Protein AF-A0A3D4H810-F1 (afdb_monomer_lite)

Sequence (130 aa):
MIRSAKPAFWLLLFAFVYAMGHMLWYWQTPLGQNPTLDGQESLILAYQIANGSLAKEPFYRAMLYPALLAILPIHWMLLGILCHLANTLLAMRLSSRVWKNARSALVTGALVGFNPSFSTLLSIPSMQPW

Structure (mmCIF, N/CA/C/O backbone):
data_AF-A0A3D4H810-F1
#
_entry.id   AF-A0A3D4H810-F1
#
loop_
_atom_site.group_PDB
_atom_site.id
_atom_site.type_symbol
_atom_site.label_atom_id
_atom_site.label_alt_id
_atom_site.label_comp_id
_atom_site.label_asym_id
_atom_site.label_entity_id
_atom_site.label_seq_id
_atom_site.pdbx_PDB_ins_code
_atom_site.Cartn_x
_atom_site.Cartn_y
_atom_site.Cartn_z
_atom_site.occupancy
_atom_site.B_iso_or_equiv
_atom_site.auth_seq_id
_atom_site.auth_comp_id
_atom_site.auth_asym_id
_atom_site.auth_atom_id
_atom_site.pdbx_PDB_model_num
ATOM 1 N N . MET A 1 1 ? -22.055 -2.125 12.161 1.00 47.03 1 MET A N 1
ATOM 2 C CA . MET A 1 1 ? -22.484 -0.947 11.372 1.00 47.03 1 MET A CA 1
ATOM 3 C C . MET A 1 1 ? -21.605 0.235 11.782 1.00 47.03 1 MET A C 1
ATOM 5 O O . MET A 1 1 ? -21.659 0.625 12.942 1.00 47.03 1 MET A O 1
ATOM 9 N N . ILE A 1 2 ? -20.726 0.737 10.907 1.00 51.00 2 ILE A N 1
ATOM 10 C CA . ILE A 1 2 ? -19.850 1.887 11.209 1.00 51.00 2 ILE A CA 1
ATOM 11 C C . ILE A 1 2 ? -20.744 3.134 11.261 1.00 51.00 2 ILE A C 1
ATOM 13 O O . ILE A 1 2 ? -21.164 3.630 10.224 1.00 51.00 2 ILE A O 1
ATOM 17 N N . ARG A 1 3 ? -21.101 3.604 12.461 1.00 52.94 3 ARG A N 1
ATOM 18 C CA . ARG A 1 3 ? -22.049 4.723 12.643 1.00 52.94 3 ARG A CA 1
ATOM 19 C C . ARG A 1 3 ? -21.445 6.118 12.406 1.00 52.94 3 ARG A C 1
ATOM 21 O O . ARG A 1 3 ? -22.148 7.107 12.542 1.00 52.94 3 ARG A O 1
ATOM 28 N N . SER A 1 4 ? -20.177 6.225 12.005 1.00 58.44 4 SER A N 1
ATOM 29 C CA . SER A 1 4 ? -19.578 7.493 11.571 1.00 58.44 4 SER A CA 1
ATOM 30 C C . SER A 1 4 ? -18.470 7.221 10.555 1.00 58.44 4 SER A C 1
ATOM 32 O O . SER A 1 4 ? -17.450 6.626 10.896 1.00 58.44 4 SER A O 1
ATOM 34 N N . ALA A 1 5 ? -18.673 7.628 9.298 1.00 66.94 5 ALA A N 1
ATOM 35 C CA . ALA A 1 5 ? -17.659 7.523 8.242 1.00 66.94 5 ALA A CA 1
ATOM 36 C C . ALA A 1 5 ? -16.510 8.533 8.429 1.00 66.94 5 ALA A C 1
ATOM 38 O O . ALA A 1 5 ? -15.408 8.320 7.931 1.00 66.94 5 ALA A O 1
ATOM 39 N N . LYS A 1 6 ? -16.752 9.606 9.192 1.00 82.69 6 LYS A N 1
ATOM 40 C CA . LYS A 1 6 ? -15.814 10.715 9.404 1.00 82.69 6 LYS A CA 1
ATOM 41 C C . LYS A 1 6 ? -14.454 10.274 9.977 1.00 82.69 6 LYS A C 1
ATOM 43 O O . LYS A 1 6 ? -13.449 10.607 9.361 1.00 82.69 6 LYS A O 1
ATOM 48 N N . PRO A 1 7 ? -14.362 9.510 11.086 1.00 87.88 7 PRO A N 1
ATOM 49 C CA . PRO A 1 7 ? -13.064 9.108 11.631 1.00 87.88 7 PRO A CA 1
ATOM 50 C C . PRO A 1 7 ? -12.303 8.149 10.709 1.00 87.88 7 PRO A C 1
ATOM 52 O O . PRO A 1 7 ? -11.085 8.234 10.624 1.00 87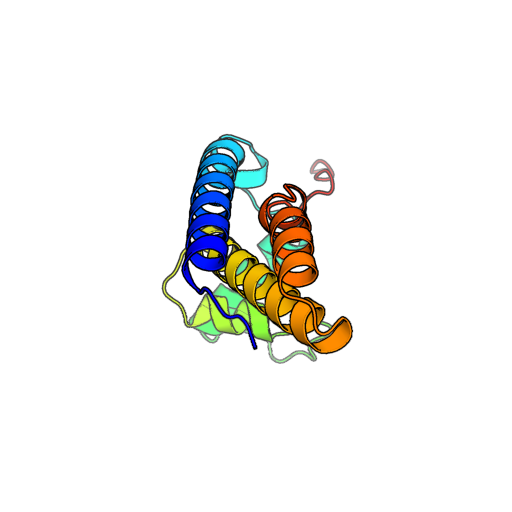.88 7 PRO A O 1
ATOM 55 N N . ALA A 1 8 ? -13.004 7.267 9.989 1.00 89.06 8 ALA A N 1
ATOM 56 C CA . ALA A 1 8 ? -12.366 6.364 9.036 1.00 89.06 8 ALA A CA 1
ATOM 57 C C . ALA A 1 8 ? -11.797 7.126 7.831 1.00 89.06 8 ALA A C 1
ATOM 59 O O . ALA A 1 8 ? -10.689 6.837 7.395 1.00 89.06 8 ALA A O 1
ATOM 60 N N . PHE A 1 9 ? -12.530 8.125 7.333 1.00 92.50 9 PHE A N 1
ATOM 61 C CA . PHE A 1 9 ? -12.054 9.006 6.272 1.00 92.50 9 PHE A CA 1
ATOM 62 C C . PHE A 1 9 ? -10.793 9.771 6.691 1.00 92.50 9 PHE A C 1
ATOM 64 O O . PHE A 1 9 ? -9.795 9.718 5.981 1.00 92.50 9 PHE A O 1
ATOM 71 N N . TRP A 1 10 ? -10.806 10.418 7.862 1.00 94.88 10 TRP A N 1
ATOM 72 C CA . TRP A 1 10 ? -9.636 11.146 8.366 1.00 94.88 10 TRP A CA 1
ATOM 73 C C . TRP A 1 10 ? -8.428 10.236 8.575 1.00 94.88 10 TRP A C 1
ATOM 75 O O . TRP A 1 10 ? -7.314 10.612 8.227 1.00 94.88 10 TRP A O 1
ATOM 85 N N . LEU A 1 11 ? -8.647 9.022 9.082 1.00 94.75 11 LEU A N 1
ATOM 86 C CA . LEU A 1 11 ? -7.585 8.033 9.226 1.00 94.75 11 LEU A CA 1
ATOM 87 C C . LEU A 1 11 ? -6.968 7.677 7.871 1.00 94.75 11 LEU A C 1
ATOM 89 O O . LEU A 1 11 ? -5.749 7.705 7.741 1.00 94.75 11 LEU A O 1
ATOM 93 N N . LEU A 1 12 ? -7.789 7.377 6.861 1.00 94.06 12 LEU A N 1
ATOM 94 C CA . LEU A 1 12 ? -7.299 7.052 5.519 1.00 94.06 12 LEU A CA 1
ATOM 95 C C . LEU A 1 12 ? -6.575 8.235 4.872 1.00 94.06 12 LEU A C 1
ATOM 97 O O . LEU A 1 12 ? -5.559 8.031 4.215 1.00 94.06 12 LEU A O 1
ATOM 101 N N . LEU A 1 13 ? -7.055 9.462 5.089 1.00 95.62 13 LEU A N 1
ATOM 102 C CA . LEU A 1 13 ? -6.383 10.667 4.613 1.00 95.62 13 LEU A CA 1
ATOM 103 C C . LEU A 1 13 ? -5.005 10.830 5.263 1.00 95.62 13 LEU A C 1
ATOM 105 O O . LEU A 1 13 ? -4.025 11.060 4.561 1.00 95.62 13 LEU A O 1
ATOM 109 N N . PHE A 1 14 ? -4.901 10.677 6.585 1.00 95.94 14 PHE A N 1
ATOM 110 C CA . PHE A 1 14 ? -3.611 10.764 7.269 1.00 95.94 14 PHE A CA 1
ATOM 111 C C . PHE A 1 14 ? -2.671 9.620 6.886 1.00 95.94 14 PHE A C 1
ATOM 113 O O . PHE A 1 14 ? -1.484 9.865 6.693 1.00 95.94 14 PHE A O 1
ATOM 120 N N . ALA A 1 15 ? -3.188 8.403 6.705 1.00 94.25 15 ALA A N 1
ATOM 121 C CA . ALA A 1 15 ? -2.410 7.282 6.187 1.00 94.25 15 ALA A CA 1
ATOM 122 C C . ALA A 1 15 ? -1.898 7.562 4.764 1.00 94.25 15 ALA A C 1
ATOM 124 O O . ALA A 1 15 ? -0.745 7.274 4.466 1.00 94.25 15 ALA A O 1
ATOM 125 N N . PHE A 1 16 ? -2.713 8.181 3.903 1.00 93.94 16 PHE A N 1
ATOM 126 C CA . PHE A 1 16 ? -2.293 8.601 2.565 1.00 93.94 16 PHE A CA 1
ATOM 127 C C . PHE A 1 16 ? -1.189 9.658 2.614 1.00 93.94 16 PHE A C 1
ATOM 129 O O . PHE A 1 16 ? -0.171 9.500 1.948 1.00 93.94 16 PHE A O 1
ATOM 136 N N . VAL A 1 17 ? -1.358 10.712 3.418 1.00 95.38 17 VAL A N 1
ATOM 137 C CA . VAL A 1 17 ? -0.343 11.767 3.574 1.00 95.38 17 VAL A CA 1
ATOM 138 C C . VAL A 1 17 ? 0.963 11.183 4.115 1.00 95.38 17 VAL A C 1
ATOM 140 O O . VAL A 1 17 ? 2.033 11.492 3.595 1.00 95.38 17 VAL A O 1
ATOM 143 N N . TYR A 1 18 ? 0.881 10.296 5.108 1.00 94.06 18 TYR A N 1
ATOM 144 C CA . TYR A 1 18 ? 2.035 9.585 5.651 1.00 94.06 18 TYR A CA 1
ATOM 145 C C . TYR A 1 18 ? 2.728 8.720 4.590 1.00 94.06 18 TYR A C 1
ATOM 147 O O . TYR A 1 18 ? 3.936 8.839 4.403 1.00 94.06 18 TYR A O 1
ATOM 155 N N . ALA A 1 19 ? 1.969 7.907 3.849 1.00 91.50 19 ALA A N 1
ATOM 156 C CA . ALA A 1 19 ? 2.499 7.059 2.785 1.00 91.50 19 ALA A CA 1
ATOM 157 C C . ALA A 1 19 ? 3.134 7.882 1.655 1.00 91.50 19 ALA A C 1
ATOM 159 O O . ALA A 1 19 ? 4.179 7.502 1.139 1.00 91.50 19 ALA A O 1
ATOM 160 N N . MET A 1 20 ? 2.552 9.032 1.304 1.00 91.75 20 MET A N 1
ATOM 161 C CA . MET A 1 20 ? 3.113 9.946 0.310 1.00 91.75 20 MET A CA 1
ATOM 162 C C . MET A 1 20 ? 4.420 10.577 0.798 1.00 91.75 20 MET A C 1
ATOM 164 O O . MET A 1 20 ? 5.409 10.577 0.074 1.00 91.75 20 MET A O 1
ATOM 168 N N . GLY A 1 21 ? 4.459 11.070 2.040 1.00 92.88 21 GLY A N 1
ATOM 169 C CA . GLY A 1 21 ? 5.685 11.598 2.639 1.00 92.88 21 GLY A CA 1
ATOM 170 C C . GLY A 1 21 ? 6.790 10.541 2.698 1.00 92.88 21 GLY A C 1
ATOM 171 O O . GLY A 1 21 ? 7.925 10.805 2.307 1.00 92.88 21 GLY A O 1
ATOM 172 N N . HIS A 1 22 ? 6.437 9.318 3.096 1.00 89.69 22 HIS A N 1
ATOM 173 C CA . HIS A 1 22 ? 7.355 8.185 3.093 1.00 89.69 22 HIS A CA 1
ATOM 174 C C . HIS A 1 22 ? 7.818 7.827 1.674 1.00 89.69 22 HIS A C 1
ATOM 176 O O . HIS A 1 22 ? 8.998 7.574 1.470 1.00 89.69 22 HIS A O 1
ATOM 182 N N . MET A 1 23 ? 6.925 7.826 0.681 1.00 88.69 23 MET A N 1
ATOM 183 C CA . MET A 1 23 ? 7.267 7.587 -0.723 1.00 88.69 23 MET A CA 1
ATOM 184 C C . MET A 1 23 ? 8.262 8.629 -1.241 1.00 88.69 23 MET A C 1
ATOM 186 O O . MET A 1 23 ? 9.253 8.258 -1.863 1.00 88.69 23 MET A O 1
ATOM 190 N N . LEU A 1 24 ? 8.022 9.916 -0.974 1.00 91.12 24 LEU A N 1
ATOM 191 C CA . LEU A 1 24 ? 8.904 11.009 -1.389 1.00 91.12 24 LEU A CA 1
ATOM 192 C C . LEU A 1 24 ? 10.279 10.917 -0.725 1.00 91.12 24 LEU A C 1
ATOM 194 O O . LEU A 1 24 ? 11.289 11.152 -1.381 1.00 91.12 24 LEU A O 1
ATOM 198 N N . TRP A 1 25 ? 10.327 10.542 0.554 1.00 90.81 25 TRP A N 1
ATOM 199 C CA . TRP A 1 25 ? 11.584 10.258 1.240 1.00 90.81 25 TRP A CA 1
ATOM 200 C C . TRP A 1 25 ? 12.287 9.030 0.645 1.00 90.81 25 TRP A C 1
ATOM 202 O O . TRP A 1 25 ? 13.465 9.094 0.309 1.00 90.81 25 TRP A O 1
ATOM 212 N N . TYR A 1 26 ? 11.560 7.929 0.444 1.00 85.62 26 TYR A N 1
ATOM 213 C CA . TYR A 1 26 ? 12.101 6.684 -0.101 1.00 85.62 26 TYR A CA 1
ATOM 214 C C . TYR A 1 26 ? 12.651 6.873 -1.516 1.00 85.62 26 TYR A C 1
ATOM 216 O O . TYR A 1 26 ? 13.707 6.329 -1.830 1.00 85.62 26 TYR A O 1
ATOM 224 N N . TRP A 1 27 ? 12.004 7.713 -2.334 1.00 87.19 27 TRP A N 1
ATOM 225 C CA . TRP A 1 27 ? 12.483 8.114 -3.659 1.00 87.19 27 TRP A CA 1
ATOM 226 C C . TRP A 1 27 ? 13.899 8.694 -3.611 1.00 87.19 27 TRP A C 1
ATOM 228 O O . TRP A 1 27 ? 14.676 8.492 -4.531 1.00 87.19 27 TRP A O 1
ATOM 238 N N . GLN A 1 28 ? 14.285 9.377 -2.534 1.00 90.50 28 GLN A N 1
ATOM 239 C CA . GLN A 1 28 ? 15.629 9.955 -2.403 1.00 90.50 28 GLN A CA 1
ATOM 240 C C . GLN A 1 28 ? 16.706 8.908 -2.079 1.00 90.50 28 GLN A C 1
ATOM 242 O O . GLN A 1 28 ? 17.892 9.229 -2.055 1.00 90.50 28 GLN A O 1
ATOM 247 N N . THR A 1 29 ? 16.317 7.656 -1.830 1.00 86.56 29 THR A N 1
ATOM 248 C CA . THR A 1 29 ? 17.244 6.558 -1.552 1.00 86.56 29 THR A CA 1
ATOM 249 C C . THR A 1 29 ? 17.592 5.786 -2.831 1.00 86.56 29 THR A C 1
ATOM 251 O O . THR A 1 29 ? 16.763 5.702 -3.743 1.00 86.56 29 THR A O 1
ATOM 254 N N . PRO A 1 30 ? 18.770 5.134 -2.904 1.00 83.44 30 PRO A N 1
ATOM 255 C CA . PRO A 1 30 ? 19.121 4.280 -4.043 1.00 83.44 30 PRO A CA 1
ATOM 256 C C . PRO A 1 30 ? 18.091 3.176 -4.326 1.00 83.44 30 PRO A C 1
ATOM 258 O O . PRO A 1 30 ? 17.848 2.852 -5.485 1.00 83.44 30 PRO A O 1
ATOM 261 N N . LEU A 1 31 ? 17.457 2.640 -3.276 1.00 76.56 31 LEU A N 1
ATOM 262 C CA . LEU A 1 31 ? 16.429 1.5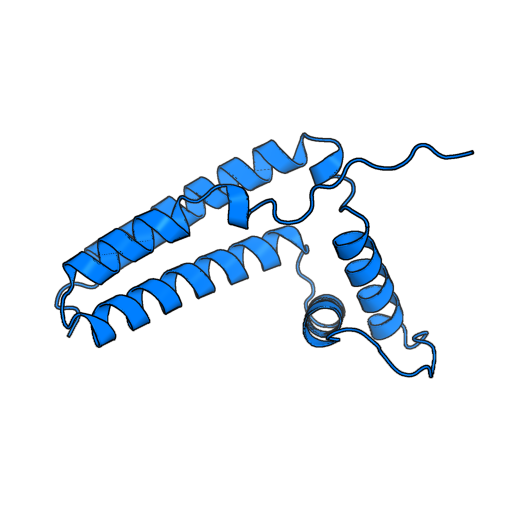97 -3.378 1.00 76.56 31 LEU A CA 1
ATOM 263 C C . LEU A 1 31 ? 15.077 2.127 -3.881 1.00 76.56 31 LEU A C 1
ATOM 265 O O . LEU A 1 31 ? 14.298 1.376 -4.457 1.00 76.56 31 LEU A O 1
ATOM 269 N N . GLY A 1 32 ? 14.785 3.415 -3.683 1.00 79.94 32 GLY A N 1
ATOM 270 C CA . GLY A 1 32 ? 13.599 4.042 -4.268 1.00 79.94 32 GLY A CA 1
ATOM 271 C C . GLY A 1 32 ? 13.753 4.335 -5.756 1.00 79.94 32 GLY A C 1
ATOM 272 O O . GLY A 1 32 ? 12.766 4.297 -6.484 1.00 79.94 32 GLY A O 1
ATOM 273 N N . GLN A 1 33 ? 14.983 4.593 -6.209 1.00 83.94 33 GLN A N 1
ATOM 274 C CA . GLN A 1 33 ? 15.298 4.792 -7.626 1.00 83.94 33 GLN A CA 1
ATOM 275 C C . GLN A 1 33 ? 15.398 3.471 -8.390 1.00 83.94 33 GLN A C 1
ATOM 277 O O . GLN A 1 33 ? 14.964 3.384 -9.535 1.00 83.94 33 GLN A O 1
ATOM 282 N N . ASN A 1 34 ? 15.955 2.441 -7.750 1.00 83.25 34 ASN A N 1
ATOM 283 C CA . ASN A 1 34 ? 16.121 1.119 -8.335 1.00 83.25 34 ASN A CA 1
ATOM 284 C C . ASN A 1 34 ? 15.403 0.078 -7.469 1.00 83.25 34 ASN A C 1
ATOM 286 O O . ASN A 1 34 ? 15.885 -0.221 -6.372 1.00 83.25 34 ASN A O 1
ATOM 290 N N . PRO A 1 35 ? 14.276 -0.484 -7.943 1.00 79.25 35 PRO A N 1
ATOM 291 C CA . PRO A 1 35 ? 13.572 -1.516 -7.200 1.00 79.25 35 PRO A CA 1
ATOM 292 C C . PRO A 1 35 ? 14.472 -2.741 -7.037 1.00 79.25 35 PRO A C 1
ATOM 294 O O . PRO A 1 35 ? 15.307 -3.037 -7.891 1.00 79.25 35 PRO A O 1
ATOM 297 N N . THR A 1 36 ? 14.299 -3.470 -5.939 1.00 81.44 36 THR A N 1
ATOM 298 C CA . THR A 1 36 ? 15.058 -4.708 -5.710 1.00 81.44 36 THR A CA 1
ATOM 299 C C . THR A 1 36 ? 14.643 -5.820 -6.659 1.00 81.44 36 THR A C 1
ATOM 301 O O . THR A 1 36 ? 13.666 -5.683 -7.390 1.00 81.44 36 THR A O 1
ATOM 304 N N . LEU A 1 37 ? 15.393 -6.925 -6.628 1.00 83.38 37 LEU A N 1
ATOM 305 C CA . LEU A 1 37 ? 15.310 -8.039 -7.573 1.00 83.38 37 LEU A CA 1
ATOM 306 C C . LEU A 1 37 ? 13.869 -8.441 -7.930 1.00 83.38 37 LEU A C 1
ATOM 308 O O . LEU A 1 37 ? 13.520 -8.437 -9.106 1.00 83.38 37 LEU A O 1
ATOM 312 N N . ASP A 1 38 ? 13.004 -8.672 -6.938 1.00 84.06 38 ASP A N 1
ATOM 313 C CA . ASP A 1 38 ? 11.610 -9.071 -7.188 1.00 84.06 38 ASP A CA 1
ATOM 314 C C . ASP A 1 38 ? 10.764 -7.969 -7.851 1.00 84.06 38 ASP A C 1
ATOM 316 O O . ASP A 1 38 ? 9.905 -8.237 -8.701 1.00 84.06 38 ASP A O 1
ATOM 320 N N . GLY A 1 39 ? 11.007 -6.710 -7.484 1.00 84.94 39 GLY A N 1
ATOM 321 C CA . GLY A 1 39 ? 10.328 -5.549 -8.057 1.00 84.94 39 GLY A CA 1
ATOM 322 C C . GLY A 1 39 ? 10.818 -5.241 -9.470 1.00 84.94 39 GLY A C 1
ATOM 323 O O . GLY A 1 39 ? 10.012 -4.978 -10.361 1.00 84.94 39 GLY A O 1
ATOM 324 N N . GLN A 1 40 ? 12.128 -5.332 -9.697 1.00 87.31 40 GLN A N 1
ATOM 325 C CA . GLN A 1 40 ? 12.746 -5.146 -11.004 1.00 87.31 40 GLN A CA 1
ATOM 326 C C . GLN A 1 40 ? 12.282 -6.219 -11.991 1.00 87.31 40 GLN A C 1
ATOM 328 O O . GLN A 1 40 ? 11.887 -5.894 -13.108 1.00 87.31 40 GLN A O 1
ATOM 333 N N . GLU A 1 41 ? 12.249 -7.483 -11.571 1.00 89.19 41 GLU A N 1
ATOM 334 C CA . GLU A 1 41 ? 11.726 -8.580 -12.383 1.00 89.19 41 GLU A CA 1
ATOM 335 C C . GLU A 1 41 ? 10.249 -8.365 -12.738 1.00 89.19 41 GLU A C 1
ATOM 337 O O . GLU A 1 41 ? 9.860 -8.526 -13.893 1.00 89.19 41 GLU A O 1
ATOM 342 N N . SER A 1 42 ? 9.434 -7.897 -11.785 1.00 90.00 42 SER A N 1
ATOM 343 C CA . SER A 1 42 ? 8.026 -7.561 -12.042 1.00 90.00 42 SER A CA 1
ATOM 344 C C . SER A 1 42 ? 7.862 -6.453 -13.090 1.00 90.00 42 SER A C 1
ATOM 346 O O . SER A 1 42 ? 6.952 -6.527 -13.916 1.00 90.00 42 SER A O 1
ATOM 348 N N . LEU A 1 43 ? 8.743 -5.445 -13.093 1.00 90.12 43 LEU A N 1
ATOM 349 C CA . LEU A 1 43 ? 8.743 -4.375 -14.098 1.00 90.12 43 LEU A CA 1
ATOM 350 C C . LEU A 1 43 ? 9.215 -4.862 -15.472 1.00 90.12 43 LEU A C 1
ATOM 352 O O . LEU A 1 43 ? 8.634 -4.471 -16.483 1.00 90.12 43 LEU A O 1
ATOM 356 N N . ILE A 1 44 ? 10.227 -5.733 -15.523 1.00 91.44 44 ILE A N 1
ATOM 357 C CA . ILE A 1 44 ? 10.690 -6.353 -16.774 1.00 91.44 44 ILE A CA 1
ATOM 358 C C . ILE A 1 44 ? 9.567 -7.195 -17.385 1.00 91.44 44 ILE A C 1
ATOM 360 O O . ILE A 1 44 ? 9.271 -7.054 -18.571 1.00 91.44 44 ILE A O 1
ATOM 364 N N . LEU A 1 45 ? 8.892 -8.014 -16.573 1.00 91.75 45 LEU A N 1
ATOM 365 C CA . LEU A 1 45 ? 7.738 -8.798 -17.011 1.00 91.75 45 LEU A CA 1
ATOM 366 C C . LEU A 1 45 ? 6.599 -7.894 -17.488 1.00 91.75 45 LEU A C 1
ATOM 368 O O . LEU A 1 45 ? 6.015 -8.162 -18.533 1.00 91.75 45 LEU A O 1
ATOM 372 N N . ALA A 1 46 ? 6.306 -6.802 -16.778 1.00 92.50 46 ALA A N 1
ATOM 373 C CA . ALA A 1 46 ? 5.295 -5.837 -17.203 1.00 92.50 46 ALA A CA 1
ATOM 374 C C . ALA A 1 46 ? 5.628 -5.224 -18.574 1.00 92.50 46 ALA A C 1
ATOM 376 O O . ALA A 1 46 ? 4.762 -5.153 -19.443 1.00 92.50 46 ALA A O 1
ATOM 377 N N . TYR A 1 47 ? 6.890 -4.851 -18.805 1.00 92.69 47 TYR A N 1
ATOM 378 C CA . TYR A 1 47 ? 7.359 -4.347 -20.098 1.00 92.69 47 TYR A CA 1
ATOM 379 C C . TYR A 1 47 ? 7.239 -5.399 -21.212 1.00 92.69 47 TYR A C 1
ATOM 381 O O . TYR A 1 47 ? 6.773 -5.095 -22.310 1.00 92.69 47 TYR A O 1
ATOM 389 N N . GLN A 1 48 ? 7.610 -6.650 -20.931 1.00 93.56 48 GLN A N 1
ATOM 390 C CA . GLN A 1 48 ? 7.487 -7.758 -21.883 1.00 93.56 48 GLN A CA 1
ATOM 391 C C . GLN A 1 48 ? 6.027 -8.087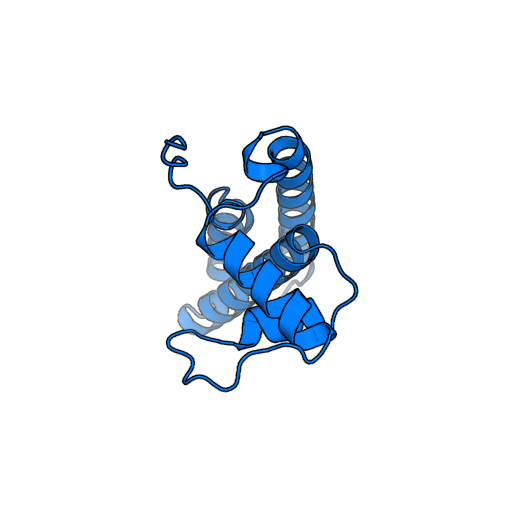 -22.216 1.00 93.56 48 GLN A C 1
ATOM 393 O O . GLN A 1 48 ? 5.712 -8.374 -23.370 1.00 93.56 48 GLN A O 1
ATOM 398 N N . ILE A 1 49 ? 5.129 -8.015 -21.229 1.00 93.31 49 ILE A N 1
ATOM 399 C CA . ILE A 1 49 ? 3.681 -8.154 -21.429 1.00 93.31 49 ILE A CA 1
ATOM 400 C C . ILE A 1 49 ? 3.170 -7.012 -22.312 1.00 93.31 49 ILE A C 1
ATOM 402 O O . ILE A 1 49 ? 2.501 -7.276 -23.308 1.00 93.31 49 ILE A O 1
ATOM 406 N N . ALA A 1 50 ? 3.511 -5.762 -21.980 1.00 93.38 50 ALA A N 1
ATOM 407 C CA . ALA A 1 50 ? 3.056 -4.580 -22.712 1.00 93.38 50 ALA A CA 1
ATOM 408 C C . ALA A 1 50 ? 3.496 -4.595 -24.186 1.00 93.38 50 ALA A C 1
ATOM 410 O O . ALA A 1 50 ? 2.727 -4.205 -25.062 1.00 93.38 50 ALA A O 1
ATOM 411 N N . ASN A 1 51 ? 4.699 -5.103 -24.467 1.00 94.88 51 ASN A N 1
ATOM 412 C CA . ASN A 1 51 ? 5.259 -5.166 -25.820 1.00 94.88 51 ASN A CA 1
ATOM 413 C C . ASN A 1 51 ? 5.037 -6.509 -26.531 1.00 94.88 51 ASN A C 1
ATOM 415 O O . ASN A 1 51 ? 5.528 -6.698 -27.643 1.00 94.88 51 ASN A O 1
ATOM 419 N N . GLY A 1 52 ? 4.342 -7.461 -25.901 1.00 92.31 52 GLY A N 1
ATOM 420 C CA . GLY A 1 52 ? 4.100 -8.789 -26.469 1.00 92.31 52 GLY A CA 1
ATOM 421 C C . GLY A 1 52 ? 5.360 -9.639 -26.686 1.00 92.31 52 GLY A C 1
ATOM 422 O O . GLY A 1 52 ? 5.312 -10.608 -27.439 1.00 92.31 52 GLY A O 1
ATOM 423 N N . SER A 1 53 ? 6.481 -9.300 -26.042 1.00 93.00 53 SER A N 1
ATOM 424 C CA . SER A 1 53 ? 7.755 -10.031 -26.131 1.00 93.00 53 SER A CA 1
ATOM 425 C C . SER A 1 53 ? 7.931 -11.083 -25.033 1.00 93.00 53 SER A C 1
ATOM 427 O O . SER A 1 53 ? 9.001 -11.678 -24.907 1.00 93.00 53 SER A O 1
ATOM 429 N N . LEU A 1 54 ? 6.886 -11.315 -24.233 1.00 90.19 54 LEU A N 1
ATOM 430 C CA . LEU A 1 54 ? 6.889 -12.307 -23.166 1.00 90.19 54 LEU A CA 1
ATOM 431 C C . LEU A 1 54 ? 7.159 -13.711 -23.725 1.00 90.19 54 LEU A C 1
ATOM 433 O O . LEU A 1 54 ? 6.450 -14.192 -24.614 1.00 90.19 54 LEU A O 1
ATOM 437 N N . ALA A 1 55 ? 8.180 -14.375 -23.182 1.00 86.50 55 ALA A N 1
ATOM 438 C CA . ALA A 1 55 ? 8.533 -15.732 -23.573 1.00 86.50 55 ALA A CA 1
ATOM 439 C C . ALA A 1 55 ? 7.384 -16.710 -23.274 1.00 86.50 55 ALA A C 1
ATOM 441 O O . ALA A 1 55 ? 6.684 -16.598 -22.266 1.00 86.50 55 ALA A O 1
ATOM 442 N N . LYS A 1 56 ? 7.198 -17.701 -24.153 1.00 82.25 56 LYS A N 1
ATOM 443 C CA . LYS A 1 56 ? 6.223 -18.784 -23.965 1.00 82.25 56 LYS A CA 1
ATOM 444 C C . LYS A 1 56 ? 6.808 -19.865 -23.057 1.00 82.25 56 LYS A C 1
ATOM 446 O O . LYS A 1 56 ? 7.054 -20.981 -23.503 1.00 82.25 56 LYS A O 1
ATOM 451 N N . GLU A 1 57 ? 7.048 -19.526 -21.800 1.00 79.31 57 GLU A N 1
ATOM 452 C CA . GLU A 1 57 ? 7.522 -20.467 -20.785 1.00 79.31 57 GLU A CA 1
ATOM 453 C C . GLU A 1 57 ? 6.499 -20.601 -19.648 1.00 79.31 57 GLU A C 1
ATOM 455 O O . GLU A 1 57 ? 5.729 -19.669 -19.398 1.00 79.31 57 GLU A O 1
ATOM 460 N N . PRO A 1 58 ? 6.442 -21.755 -18.955 1.00 75.50 58 PRO A N 1
ATOM 461 C CA . PRO A 1 58 ? 5.618 -21.896 -17.763 1.00 75.50 58 PRO A CA 1
ATOM 462 C C . PRO A 1 58 ? 6.030 -20.874 -16.700 1.00 75.50 58 PRO A C 1
ATOM 464 O O . PRO A 1 58 ? 7.187 -20.819 -16.286 1.00 75.50 58 PRO A O 1
ATOM 467 N N . PHE A 1 59 ? 5.073 -20.078 -16.225 1.00 75.06 59 PHE A N 1
ATOM 468 C CA . PHE A 1 59 ? 5.331 -19.118 -15.158 1.00 75.06 59 PHE A CA 1
ATOM 469 C C . PHE A 1 59 ? 5.361 -19.828 -13.804 1.00 75.06 59 PHE A C 1
ATOM 471 O O . PHE A 1 59 ? 4.376 -20.438 -13.392 1.00 75.06 59 PHE A O 1
ATOM 478 N N . TYR A 1 60 ? 6.460 -19.677 -13.067 1.00 79.94 60 TYR A N 1
ATOM 479 C CA . TYR A 1 60 ? 6.562 -20.115 -11.669 1.00 79.94 60 TYR A CA 1
ATOM 480 C C . TYR A 1 60 ? 6.134 -19.023 -10.669 1.00 79.94 60 TYR A C 1
ATOM 482 O O . TYR A 1 60 ? 6.300 -19.184 -9.461 1.00 79.94 60 TYR A O 1
ATOM 490 N N . ARG A 1 61 ? 5.592 -17.894 -11.155 1.00 77.81 61 ARG A N 1
ATOM 491 C CA . ARG A 1 61 ? 5.213 -16.719 -10.352 1.00 77.81 61 ARG A CA 1
ATOM 492 C C . ARG A 1 61 ? 3.805 -16.222 -10.673 1.00 77.81 61 ARG A C 1
ATOM 494 O O . ARG A 1 61 ? 3.259 -16.473 -11.745 1.00 77.81 61 ARG A O 1
ATOM 501 N N . ALA A 1 62 ? 3.226 -15.476 -9.733 1.00 85.75 62 ALA A N 1
ATOM 502 C CA . ALA A 1 62 ? 1.920 -14.851 -9.904 1.00 85.75 62 ALA A CA 1
ATOM 503 C C . ALA A 1 62 ? 1.994 -13.664 -10.885 1.00 85.75 62 ALA A C 1
ATOM 505 O O . ALA A 1 62 ? 2.577 -12.626 -10.580 1.00 85.75 62 ALA A O 1
ATOM 506 N N . MET A 1 63 ? 1.345 -13.797 -12.044 1.00 90.62 63 MET A N 1
ATOM 507 C CA . MET A 1 63 ? 1.420 -12.817 -13.142 1.00 90.62 63 MET A CA 1
ATOM 508 C C . MET A 1 63 ? 0.463 -11.624 -13.008 1.00 90.62 63 MET A C 1
ATOM 510 O O . MET A 1 63 ? 0.500 -10.712 -13.831 1.00 90.62 63 MET A O 1
ATOM 514 N N . LEU A 1 64 ? -0.385 -11.594 -11.974 1.00 91.19 64 LEU A N 1
ATOM 515 C CA . LEU A 1 64 ? -1.389 -10.538 -11.814 1.00 91.19 64 LEU A CA 1
ATOM 516 C C . LEU A 1 64 ? -0.753 -9.151 -11.636 1.00 91.19 64 LEU A C 1
ATOM 518 O O . LEU A 1 64 ? -1.195 -8.197 -12.267 1.00 91.19 64 LEU A O 1
ATOM 522 N N . TYR A 1 65 ? 0.281 -9.029 -10.798 1.00 89.81 65 TYR A N 1
ATOM 523 C CA . TYR A 1 65 ? 0.916 -7.735 -10.537 1.00 89.81 65 TYR A CA 1
ATOM 524 C C . TYR A 1 65 ? 1.660 -7.179 -11.770 1.00 89.81 65 TYR A C 1
ATOM 526 O O . TYR A 1 65 ? 1.362 -6.047 -12.155 1.00 89.81 65 TYR A O 1
ATOM 534 N N . PRO A 1 66 ? 2.517 -7.956 -12.469 1.00 91.81 66 PRO A N 1
ATOM 535 C CA . PRO A 1 66 ? 3.093 -7.527 -13.746 1.00 91.81 66 PRO A CA 1
ATOM 536 C C . PRO A 1 66 ? 2.046 -7.177 -14.811 1.00 91.81 66 PRO A C 1
ATOM 538 O O . PRO A 1 66 ? 2.207 -6.192 -15.524 1.00 91.81 66 PRO A O 1
ATOM 541 N N . ALA A 1 67 ? 0.943 -7.930 -14.899 1.00 92.50 67 ALA A N 1
ATOM 542 C CA . ALA A 1 67 ? -0.131 -7.634 -15.847 1.00 92.50 67 ALA A CA 1
ATOM 543 C C . ALA A 1 67 ? -0.835 -6.302 -15.539 1.00 92.50 67 ALA A C 1
ATOM 545 O O . ALA A 1 67 ? -1.111 -5.526 -16.451 1.00 92.50 67 ALA A O 1
ATOM 546 N N . LEU A 1 68 ? -1.088 -5.999 -14.260 1.00 93.06 68 LEU A N 1
ATOM 547 C CA . LEU A 1 68 ? -1.642 -4.704 -13.856 1.00 93.06 68 LEU A CA 1
ATOM 548 C C . LEU A 1 68 ? -0.688 -3.555 -14.195 1.00 93.06 68 LEU A C 1
ATOM 550 O O . LEU A 1 68 ? -1.137 -2.539 -14.715 1.00 93.06 68 LEU A O 1
ATOM 554 N N . LEU A 1 69 ? 0.613 -3.726 -13.950 1.00 91.56 69 LEU A N 1
ATOM 555 C CA . LEU A 1 69 ? 1.632 -2.738 -14.316 1.00 91.56 69 LEU A CA 1
ATOM 556 C C . LEU A 1 69 ? 1.742 -2.530 -15.834 1.00 91.56 69 LEU A C 1
ATOM 558 O O . LEU A 1 69 ? 2.001 -1.415 -16.269 1.00 91.56 69 LEU A O 1
ATOM 562 N N . ALA A 1 70 ? 1.530 -3.575 -16.637 1.00 92.94 70 ALA A N 1
ATOM 563 C CA . ALA A 1 70 ? 1.569 -3.485 -18.096 1.00 92.94 70 ALA A CA 1
ATOM 564 C C . ALA A 1 70 ? 0.386 -2.691 -18.681 1.00 92.94 70 ALA A C 1
ATOM 566 O O . ALA A 1 70 ? 0.523 -2.052 -19.720 1.00 92.94 70 ALA A O 1
ATOM 567 N N . ILE A 1 71 ? -0.780 -2.751 -18.028 1.00 94.69 71 ILE A N 1
ATOM 568 C CA . ILE A 1 71 ? -2.031 -2.155 -18.527 1.00 94.69 71 ILE A CA 1
ATOM 569 C C . ILE A 1 71 ? -2.270 -0.757 -17.938 1.00 94.69 71 ILE A C 1
ATOM 571 O O . ILE A 1 71 ? -2.860 0.100 -18.595 1.00 94.69 71 ILE A O 1
ATOM 575 N N . LEU A 1 72 ? -1.851 -0.513 -16.693 1.00 91.62 72 LEU A N 1
ATOM 576 C CA . LEU A 1 72 ? -2.095 0.751 -16.004 1.00 91.62 72 LEU A CA 1
ATOM 577 C C . LEU A 1 72 ? -0.962 1.750 -16.281 1.00 91.62 72 LEU A C 1
ATOM 579 O O . LEU A 1 72 ? 0.178 1.486 -15.904 1.00 91.62 72 LEU A O 1
ATOM 583 N N . PRO A 1 73 ? -1.251 2.945 -16.830 1.00 87.56 73 PRO A N 1
ATOM 584 C CA . PRO A 1 73 ? -0.250 3.987 -17.061 1.00 87.56 73 PRO A CA 1
ATOM 585 C C . PRO A 1 73 ? 0.061 4.749 -15.761 1.00 87.56 73 PRO A C 1
ATOM 587 O O . PRO A 1 73 ? -0.092 5.966 -15.674 1.00 87.56 73 PRO A O 1
ATOM 590 N N . ILE A 1 74 ? 0.426 4.025 -14.704 1.00 86.75 74 ILE A N 1
ATOM 591 C CA . ILE A 1 74 ? 0.662 4.561 -13.364 1.00 86.75 74 ILE A CA 1
ATOM 592 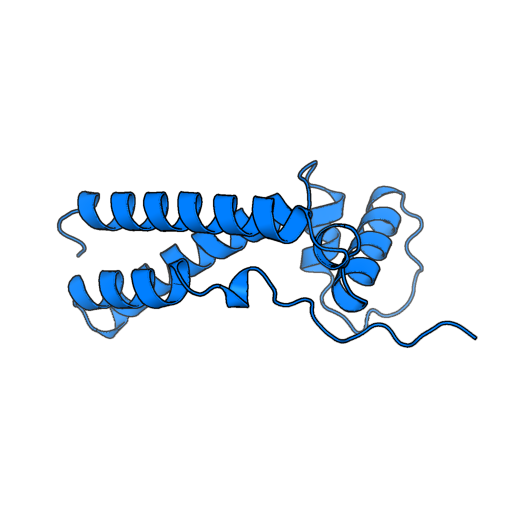C C . ILE A 1 74 ? 2.033 4.089 -12.890 1.00 86.75 74 ILE A C 1
ATOM 594 O O . ILE A 1 74 ? 2.385 2.920 -13.021 1.00 86.75 74 ILE A O 1
ATOM 598 N N . HIS A 1 75 ? 2.799 4.998 -12.288 1.00 87.94 75 HIS A N 1
ATOM 599 C CA . HIS A 1 75 ? 4.083 4.654 -11.688 1.00 87.94 75 HIS A CA 1
ATOM 600 C C . HIS A 1 75 ? 3.906 3.588 -10.588 1.00 87.94 75 HIS A C 1
ATOM 602 O O . HIS A 1 75 ? 3.026 3.712 -9.734 1.00 87.94 75 HIS A O 1
ATOM 608 N N . TRP A 1 76 ? 4.761 2.564 -10.558 1.00 86.00 76 TRP A N 1
ATOM 609 C CA . TRP A 1 76 ? 4.626 1.406 -9.659 1.00 86.00 76 TRP A CA 1
ATOM 610 C C . TRP A 1 76 ? 4.529 1.781 -8.168 1.00 86.00 76 TRP A C 1
ATOM 612 O O . TRP A 1 76 ? 3.766 1.167 -7.427 1.00 86.00 76 TRP A O 1
ATOM 622 N N . MET A 1 77 ? 5.218 2.842 -7.733 1.00 87.38 77 MET A N 1
ATOM 623 C CA . MET A 1 77 ? 5.112 3.374 -6.361 1.00 87.38 77 MET A CA 1
ATOM 624 C C . MET A 1 77 ? 3.734 3.957 -6.038 1.00 87.38 77 MET A C 1
ATOM 626 O O . MET A 1 77 ? 3.218 3.741 -4.944 1.00 87.38 77 MET A O 1
ATOM 630 N N . LEU A 1 78 ? 3.103 4.643 -6.995 1.00 89.06 78 LEU A N 1
ATOM 631 C CA . LEU A 1 78 ? 1.743 5.156 -6.823 1.00 89.06 78 LEU A CA 1
ATOM 632 C C . LEU A 1 78 ? 0.742 4.002 -6.752 1.00 89.06 78 LEU A C 1
ATOM 634 O O . LEU A 1 78 ? -0.139 4.011 -5.894 1.00 89.06 78 LEU A O 1
ATOM 638 N N . LEU A 1 79 ? 0.917 2.975 -7.590 1.00 89.19 79 LEU A N 1
ATOM 639 C CA . LEU A 1 79 ? 0.131 1.745 -7.491 1.00 89.19 79 LEU A CA 1
ATOM 640 C C . LEU A 1 79 ? 0.319 1.073 -6.119 1.00 89.19 79 LEU A C 1
ATOM 642 O O . LEU A 1 79 ? -0.658 0.629 -5.520 1.00 89.19 79 LEU A O 1
ATOM 646 N N . GLY A 1 80 ? 1.541 1.074 -5.581 1.00 88.81 80 GLY A N 1
ATOM 647 C CA . GLY A 1 80 ? 1.845 0.617 -4.223 1.00 88.81 80 GLY A CA 1
ATOM 648 C C . GLY A 1 80 ? 1.054 1.365 -3.144 1.00 88.81 80 GLY A C 1
ATOM 649 O O . GLY A 1 80 ? 0.425 0.726 -2.301 1.00 88.81 80 GLY A O 1
ATOM 650 N N . ILE A 1 81 ? 0.996 2.702 -3.206 1.00 90.56 81 ILE A N 1
ATOM 651 C CA . ILE A 1 81 ? 0.182 3.513 -2.280 1.00 90.56 81 ILE A CA 1
ATOM 652 C C . ILE A 1 81 ? -1.305 3.154 -2.394 1.00 90.56 81 ILE A C 1
ATOM 654 O O . ILE A 1 81 ? -1.978 2.987 -1.374 1.00 90.56 81 ILE A O 1
ATOM 658 N N . LEU A 1 82 ? -1.829 3.007 -3.614 1.00 91.19 82 LEU A N 1
ATOM 659 C CA . LEU A 1 82 ? -3.230 2.632 -3.830 1.00 91.19 82 LEU A CA 1
ATOM 660 C C . LEU A 1 82 ? -3.542 1.257 -3.224 1.00 91.19 82 LEU A C 1
ATOM 662 O O . LEU A 1 82 ? -4.543 1.106 -2.520 1.00 91.19 82 LEU A O 1
ATOM 666 N N . CYS A 1 83 ? -2.662 0.276 -3.434 1.00 91.38 83 CYS A N 1
ATOM 667 C CA . CYS A 1 83 ? -2.768 -1.049 -2.830 1.00 91.38 83 CYS A CA 1
ATOM 668 C C . CYS A 1 83 ? -2.701 -0.989 -1.296 1.00 91.38 83 CYS A C 1
ATOM 670 O O . CYS A 1 83 ? -3.492 -1.655 -0.628 1.00 91.38 83 CYS A O 1
ATOM 672 N N . HIS A 1 84 ? -1.821 -0.162 -0.724 1.00 91.12 84 HIS A N 1
ATOM 673 C CA . HIS A 1 84 ? -1.705 0.021 0.727 1.00 91.12 84 HIS A CA 1
ATOM 674 C C . HIS A 1 84 ? -2.977 0.611 1.347 1.00 91.12 84 HIS A C 1
ATOM 676 O O . HIS A 1 84 ? -3.483 0.112 2.357 1.00 91.12 84 HIS A O 1
ATOM 682 N N . LEU A 1 85 ? -3.560 1.632 0.713 1.00 93.38 85 LEU A N 1
ATOM 683 C CA . LEU A 1 85 ? -4.829 2.217 1.150 1.00 93.38 85 LEU A CA 1
ATOM 684 C C . LEU A 1 85 ? -5.989 1.227 1.028 1.00 93.38 85 LEU A C 1
ATOM 686 O O . LEU A 1 85 ? -6.813 1.127 1.942 1.00 93.38 85 LEU A O 1
ATOM 690 N N . ALA A 1 86 ? -6.044 0.469 -0.070 1.00 94.06 86 ALA A N 1
ATOM 691 C CA . ALA A 1 86 ? -7.035 -0.583 -0.252 1.00 94.06 86 ALA A CA 1
ATOM 692 C C . ALA A 1 86 ? -6.905 -1.657 0.838 1.00 94.06 86 ALA A C 1
ATOM 694 O O . ALA A 1 86 ? -7.904 -2.012 1.465 1.00 94.06 86 ALA A O 1
ATOM 695 N N . ASN A 1 87 ? -5.683 -2.111 1.131 1.00 93.94 87 ASN A N 1
ATOM 696 C CA . ASN A 1 87 ? -5.411 -3.081 2.189 1.00 93.94 87 ASN A CA 1
ATOM 697 C C . ASN A 1 87 ? -5.823 -2.544 3.567 1.00 93.94 87 ASN A C 1
ATOM 699 O O . ASN A 1 87 ? -6.528 -3.221 4.313 1.00 93.94 87 ASN A O 1
ATOM 703 N N . THR A 1 88 ? -5.483 -1.290 3.872 1.00 94.62 88 THR A N 1
ATOM 704 C CA . THR A 1 88 ? -5.893 -0.618 5.113 1.00 94.62 88 THR A CA 1
ATOM 705 C C . THR A 1 88 ? -7.416 -0.600 5.247 1.00 94.62 88 THR A C 1
ATOM 7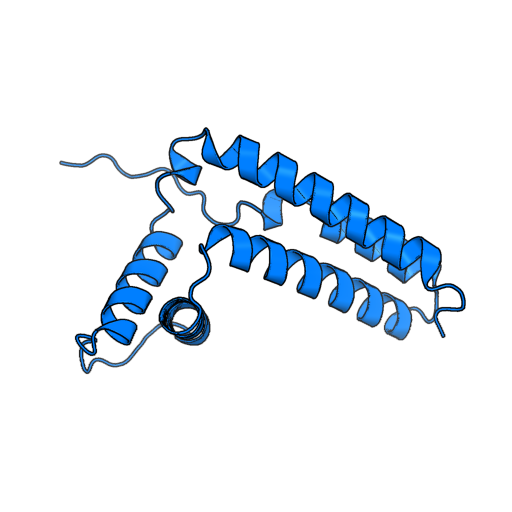07 O O . THR A 1 88 ? -7.957 -1.044 6.260 1.00 94.62 88 THR A O 1
ATOM 710 N N . LEU A 1 89 ? -8.140 -0.171 4.208 1.00 95.19 89 LEU A N 1
ATOM 711 C CA . LEU A 1 89 ? -9.604 -0.141 4.209 1.00 95.19 89 LEU A CA 1
ATOM 712 C C . LEU A 1 89 ? -10.216 -1.540 4.380 1.00 95.19 89 LEU A C 1
ATOM 714 O O . LEU A 1 89 ? -11.183 -1.707 5.132 1.00 95.19 89 LEU A O 1
ATOM 718 N N . LEU A 1 90 ? -9.683 -2.547 3.688 1.00 95.81 90 LEU A N 1
ATOM 719 C CA . LEU A 1 90 ? -10.155 -3.927 3.793 1.00 95.81 90 LEU A CA 1
ATOM 720 C C . LEU A 1 90 ? -9.900 -4.497 5.192 1.00 95.81 90 LEU A C 1
ATOM 722 O O . LEU A 1 90 ? -10.818 -5.075 5.776 1.00 95.81 90 LEU A O 1
ATOM 726 N N . ALA A 1 91 ? -8.724 -4.256 5.772 1.00 95.62 91 ALA A N 1
ATOM 727 C CA . ALA A 1 91 ? -8.385 -4.663 7.132 1.00 95.62 91 ALA A CA 1
ATOM 728 C C . ALA A 1 91 ? -9.311 -4.006 8.169 1.00 95.62 91 ALA A C 1
ATOM 730 O O . ALA A 1 91 ? -9.839 -4.687 9.052 1.00 95.62 91 ALA A O 1
ATOM 731 N N . MET A 1 92 ? -9.606 -2.709 8.020 1.00 94.69 92 MET A N 1
ATOM 732 C CA . MET A 1 92 ? -10.597 -2.010 8.847 1.00 94.69 92 MET A CA 1
ATOM 733 C C . MET A 1 92 ? -11.980 -2.667 8.741 1.00 94.69 92 MET A C 1
ATOM 735 O O . MET A 1 92 ? -12.627 -2.932 9.758 1.00 94.69 92 MET A O 1
ATOM 739 N N . ARG A 1 93 ? -12.447 -2.953 7.515 1.00 94.69 93 ARG A N 1
ATOM 740 C CA . ARG A 1 93 ? -13.752 -3.591 7.278 1.00 94.69 93 ARG A CA 1
ATOM 741 C C . ARG A 1 93 ? -13.806 -4.990 7.882 1.00 94.69 93 ARG A C 1
ATOM 743 O O . ARG A 1 93 ? -14.794 -5.305 8.546 1.00 94.69 93 ARG A O 1
ATOM 750 N N . LEU A 1 94 ? -12.761 -5.793 7.708 1.00 95.69 94 LEU A N 1
ATOM 751 C CA . LEU A 1 94 ? -12.678 -7.143 8.255 1.00 95.69 94 LEU A CA 1
ATOM 752 C C . LEU A 1 94 ? -12.683 -7.117 9.787 1.00 95.69 94 LEU A C 1
ATOM 754 O O . LEU A 1 94 ? -13.540 -7.747 10.402 1.00 95.69 94 LEU A O 1
ATOM 758 N N . SER A 1 95 ? -11.822 -6.301 10.400 1.00 96.19 95 SER A N 1
ATOM 759 C CA . SER A 1 95 ? -11.744 -6.131 11.858 1.00 96.19 95 SER A CA 1
ATOM 760 C C . SER A 1 95 ? -13.071 -5.660 12.460 1.00 96.19 95 SER A C 1
ATOM 762 O O . SER A 1 95 ? -13.500 -6.151 13.507 1.00 96.19 95 SER A O 1
ATOM 764 N N . SER A 1 96 ? -13.785 -4.767 11.763 1.00 93.69 96 SER A N 1
ATOM 765 C CA . SER A 1 96 ? -15.117 -4.317 12.186 1.00 93.69 96 SER A CA 1
ATOM 766 C C . SER A 1 96 ? -16.168 -5.431 12.163 1.00 93.69 96 SER A C 1
ATOM 768 O O . SER A 1 96 ? -17.089 -5.422 12.980 1.00 93.69 96 SER A O 1
ATOM 770 N N . ARG A 1 97 ? -16.054 -6.380 11.222 1.00 94.12 97 ARG A N 1
ATOM 771 C CA . ARG A 1 97 ? -16.997 -7.494 11.063 1.00 94.12 97 ARG A CA 1
ATOM 772 C C . ARG A 1 97 ? -16.706 -8.621 12.043 1.00 94.12 97 ARG A C 1
ATOM 774 O O . ARG A 1 97 ? -17.644 -9.125 12.649 1.00 94.12 97 ARG A O 1
ATOM 781 N N . VAL A 1 98 ? -15.433 -8.961 12.227 1.00 96.62 98 VAL A N 1
ATOM 782 C CA . VAL A 1 98 ? -14.989 -10.010 13.154 1.00 96.62 98 VAL A CA 1
ATOM 783 C C . VAL A 1 98 ? -15.308 -9.618 14.595 1.00 96.62 98 VAL A C 1
ATOM 785 O O . VAL A 1 98 ? -15.991 -10.356 15.299 1.00 96.62 98 VAL A O 1
ATOM 788 N N . TRP A 1 99 ? -14.909 -8.415 15.014 1.00 95.19 99 TRP A N 1
ATOM 789 C CA . TRP A 1 99 ? -15.082 -7.971 16.402 1.00 95.19 99 TRP A CA 1
ATOM 790 C C . TRP A 1 99 ? -16.397 -7.245 16.673 1.00 95.19 99 TRP A C 1
ATOM 792 O O . TRP A 1 99 ? -16.656 -6.846 17.807 1.00 95.19 99 TRP A O 1
ATOM 802 N N . LYS A 1 100 ? -17.222 -7.031 15.636 1.00 91.81 100 LYS A N 1
ATOM 803 C CA . LYS A 1 100 ? -18.495 -6.289 15.703 1.00 91.81 100 LYS A CA 1
ATOM 804 C C . LYS A 1 100 ? -18.363 -4.914 16.383 1.00 91.81 100 LYS A C 1
ATOM 806 O O . LYS A 1 100 ? -19.331 -4.385 16.923 1.00 91.81 100 LYS A O 1
ATOM 811 N N . ASN A 1 101 ? -17.174 -4.313 16.329 1.00 89.69 101 ASN A N 1
ATOM 812 C CA . ASN A 1 101 ? -16.820 -3.089 17.038 1.00 89.69 101 ASN A CA 1
ATOM 813 C C . ASN A 1 101 ? -16.255 -2.051 16.056 1.00 89.69 101 ASN A C 1
ATOM 815 O O . ASN A 1 101 ? -15.443 -2.360 15.190 1.00 89.69 101 ASN A O 1
ATOM 819 N N . ALA A 1 102 ? -16.681 -0.792 16.172 1.00 87.81 102 ALA A N 1
ATOM 820 C CA . ALA A 1 102 ? -16.159 0.286 15.331 1.00 87.81 102 ALA A CA 1
ATOM 821 C C . ALA A 1 102 ? -14.738 0.712 15.741 1.00 87.81 102 ALA A C 1
ATOM 823 O O . ALA A 1 102 ? -13.951 1.125 14.894 1.00 87.81 102 ALA A O 1
ATOM 824 N N . ARG A 1 103 ? -14.391 0.591 17.029 1.00 92.00 103 ARG A N 1
ATOM 825 C CA . ARG A 1 103 ? -13.057 0.950 17.531 1.00 92.00 103 ARG A CA 1
ATOM 826 C C . ARG A 1 103 ? -11.988 -0.025 17.049 1.00 92.00 103 ARG A C 1
ATOM 828 O O . ARG A 1 103 ? -10.896 0.423 16.722 1.00 92.00 103 ARG A O 1
ATOM 835 N N . SER A 1 104 ? -12.307 -1.319 16.931 1.00 92.94 104 SER A N 1
ATOM 836 C CA . SER A 1 104 ? -11.366 -2.309 16.386 1.00 92.94 104 SER A CA 1
ATOM 837 C C . SER A 1 104 ? -10.978 -1.967 14.950 1.00 92.94 104 SER A C 1
ATOM 839 O O . SER A 1 104 ? -9.805 -2.034 14.606 1.00 92.94 104 SER A O 1
ATOM 841 N N . ALA A 1 105 ? -11.935 -1.496 14.145 1.00 93.38 105 ALA A N 1
ATOM 842 C CA . ALA A 1 105 ? -11.673 -1.016 12.794 1.00 93.38 105 ALA A CA 1
ATOM 843 C C . ALA A 1 105 ? -10.657 0.133 12.787 1.00 93.38 105 ALA A C 1
ATOM 845 O O . ALA A 1 105 ? -9.702 0.086 12.025 1.00 93.38 105 ALA A O 1
ATOM 846 N N . LEU A 1 106 ? -10.838 1.143 13.645 1.00 94.69 106 LEU A N 1
ATOM 847 C CA . LEU A 1 106 ? -9.930 2.293 13.723 1.00 94.69 106 LEU A CA 1
ATOM 848 C C . LEU A 1 106 ? -8.532 1.896 14.202 1.00 94.69 106 LEU A C 1
ATOM 850 O O . LEU A 1 106 ? -7.550 2.332 13.614 1.00 94.69 106 LEU A O 1
ATOM 854 N N . VAL A 1 107 ? -8.438 1.040 15.223 1.00 95.50 107 VAL A N 1
ATOM 855 C CA . VAL A 1 107 ? -7.149 0.548 15.732 1.00 95.50 107 VAL A CA 1
ATOM 856 C C . VAL A 1 107 ? -6.424 -0.264 14.661 1.00 95.50 107 VAL A C 1
ATOM 858 O O . VAL A 1 107 ? -5.264 0.008 14.375 1.00 95.50 107 VAL A O 1
ATOM 861 N N . THR A 1 108 ? -7.107 -1.206 14.004 1.00 95.44 108 THR A N 1
ATOM 862 C CA . THR A 1 108 ? -6.529 -1.970 12.889 1.00 95.44 108 THR A CA 1
ATOM 863 C C . THR A 1 108 ? -6.112 -1.055 11.741 1.00 95.44 108 THR A C 1
ATOM 865 O O . THR A 1 108 ? -5.021 -1.213 11.209 1.00 95.44 108 THR A O 1
ATOM 868 N N . GLY A 1 109 ? -6.947 -0.079 11.381 1.00 94.38 109 GLY A N 1
ATOM 869 C CA . GLY A 1 109 ? -6.629 0.896 10.342 1.00 94.38 109 GLY A CA 1
ATOM 870 C C . GLY A 1 109 ? -5.384 1.709 10.669 1.00 94.38 109 GLY A C 1
ATOM 871 O O . GLY A 1 109 ? -4.546 1.889 9.799 1.00 94.38 109 GLY A O 1
ATOM 872 N N . ALA A 1 110 ? -5.233 2.159 11.915 1.00 95.00 110 ALA A N 1
ATOM 873 C CA . ALA A 1 110 ? -4.052 2.899 12.342 1.00 95.00 110 ALA A CA 1
ATOM 874 C C . ALA A 1 110 ? -2.798 2.012 12.292 1.00 95.00 110 ALA A C 1
ATOM 876 O O . ALA A 1 110 ? -1.788 2.414 11.724 1.00 95.00 110 ALA A O 1
ATOM 877 N N . LEU A 1 111 ? -2.883 0.787 12.818 1.00 94.56 111 LEU A N 1
ATOM 878 C CA . LEU A 1 111 ? -1.762 -0.155 12.821 1.00 94.56 111 LEU A CA 1
ATOM 879 C C . LEU A 1 111 ? -1.316 -0.545 11.410 1.00 94.56 111 LEU A C 1
ATOM 881 O O . LEU A 1 111 ? -0.122 -0.653 11.170 1.00 94.56 111 LEU A O 1
ATOM 885 N N . VAL A 1 112 ? -2.252 -0.757 10.482 1.00 93.81 112 VAL A N 1
ATOM 886 C CA . VAL A 1 112 ? -1.927 -1.117 9.093 1.00 93.81 112 VAL A CA 1
ATOM 887 C C . VAL A 1 112 ? -1.500 0.118 8.301 1.00 93.81 112 VAL A C 1
ATOM 889 O O . VAL A 1 112 ? -0.452 0.102 7.667 1.00 93.81 112 VAL A O 1
ATOM 892 N N . GLY A 1 113 ? -2.273 1.202 8.365 1.00 93.06 113 GLY A N 1
ATOM 893 C CA . GLY A 1 113 ? -2.071 2.402 7.552 1.00 93.06 113 GLY A CA 1
ATOM 894 C C . GLY A 1 113 ? -0.783 3.158 7.872 1.00 93.06 113 GLY A C 1
ATOM 895 O O . GLY A 1 113 ? -0.136 3.650 6.951 1.00 93.06 113 GLY A O 1
ATOM 896 N N . PHE A 1 114 ? -0.378 3.203 9.146 1.00 93.56 114 PHE A N 1
ATOM 897 C CA . PHE A 1 114 ? 0.867 3.846 9.585 1.00 93.56 114 PHE A CA 1
ATOM 898 C C . PHE A 1 114 ? 2.047 2.875 9.710 1.00 93.56 114 PHE A C 1
ATOM 900 O O . PHE A 1 114 ? 3.075 3.234 10.279 1.00 93.56 114 PHE A O 1
ATOM 907 N N . ASN A 1 115 ? 1.926 1.648 9.197 1.00 86.75 115 ASN A N 1
ATOM 908 C CA . ASN A 1 115 ? 3.053 0.729 9.152 1.00 86.75 115 ASN A CA 1
ATOM 909 C C . ASN A 1 115 ? 4.008 1.119 8.004 1.00 86.75 115 ASN A C 1
ATOM 911 O O . ASN A 1 115 ? 3.620 0.996 6.839 1.00 86.75 115 ASN A O 1
ATOM 915 N N . PRO A 1 116 ? 5.262 1.522 8.291 1.00 69.38 116 PRO A N 1
ATOM 916 C CA . PRO A 1 116 ? 6.215 1.904 7.252 1.00 69.38 116 PRO A CA 1
ATOM 917 C C . PRO A 1 116 ? 6.627 0.722 6.366 1.00 69.38 116 PRO A C 1
ATOM 919 O O . PRO A 1 116 ? 6.863 0.918 5.177 1.00 69.38 116 PRO A O 1
ATOM 922 N N . SER A 1 117 ? 6.658 -0.503 6.912 1.00 64.62 117 SER A N 1
ATOM 923 C CA . SER A 1 117 ? 7.182 -1.695 6.222 1.00 64.62 117 SER A CA 1
ATOM 924 C C . SER A 1 117 ? 6.357 -2.128 5.007 1.00 64.62 117 SER A C 1
ATOM 926 O O . SER A 1 117 ? 6.914 -2.636 4.038 1.00 64.62 117 SER A O 1
ATOM 928 N N . PHE A 1 118 ? 5.046 -1.860 4.991 1.00 53.59 118 PHE A N 1
ATOM 929 C CA . PHE A 1 118 ? 4.214 -2.128 3.809 1.00 53.59 118 PHE A CA 1
ATOM 930 C C . PHE A 1 118 ? 4.572 -1.234 2.613 1.00 53.59 118 PHE A C 1
ATOM 932 O O . PHE A 1 118 ? 4.308 -1.603 1.472 1.00 53.59 118 PHE A O 1
ATOM 939 N N . SER A 1 119 ? 5.221 -0.097 2.865 1.00 47.12 119 SER A N 1
ATOM 940 C CA . SER A 1 119 ? 5.720 0.817 1.833 1.00 47.12 119 SER A CA 1
ATOM 941 C C . SER A 1 119 ? 7.070 0.367 1.256 1.00 47.12 119 SER A C 1
ATOM 943 O O . SER A 1 119 ? 7.515 0.922 0.256 1.00 47.12 119 SER A O 1
ATOM 945 N N . THR A 1 120 ? 7.741 -0.599 1.899 1.00 50.38 120 THR A N 1
ATOM 946 C CA . THR A 1 120 ? 9.162 -0.942 1.693 1.00 50.38 120 THR A CA 1
ATOM 947 C C . THR A 1 120 ? 9.432 -2.445 1.573 1.00 50.38 120 THR A C 1
ATOM 949 O O . THR A 1 120 ? 10.568 -2.866 1.767 1.00 50.38 120 THR A O 1
ATOM 952 N N . LEU A 1 121 ? 8.438 -3.262 1.195 1.00 43.97 121 LEU A N 1
ATOM 953 C CA . LEU A 1 121 ? 8.533 -4.728 0.990 1.00 43.97 121 LEU A CA 1
ATOM 954 C C . LEU A 1 121 ? 9.467 -5.181 -0.165 1.00 43.97 121 LEU A C 1
ATOM 956 O O . LEU A 1 121 ? 9.249 -6.208 -0.798 1.00 43.97 121 LEU A O 1
ATOM 960 N N . LEU A 1 122 ? 10.523 -4.426 -0.443 1.00 44.50 122 LEU A N 1
ATOM 961 C CA . LEU A 1 122 ? 11.482 -4.630 -1.519 1.00 44.50 122 LEU A CA 1
ATOM 962 C C . LEU A 1 122 ? 12.908 -4.342 -1.009 1.00 44.50 122 LEU A C 1
ATOM 964 O O . LEU A 1 122 ? 13.599 -3.525 -1.604 1.00 44.50 122 LEU A O 1
ATOM 968 N N . SER A 1 123 ? 13.382 -4.974 0.072 1.00 36.25 123 SER A N 1
ATOM 969 C CA . SER A 1 123 ? 14.755 -4.769 0.580 1.00 36.25 123 SER A CA 1
ATOM 970 C C . SER A 1 123 ? 15.498 -6.076 0.899 1.00 36.25 123 SER A C 1
ATOM 972 O O . SER A 1 123 ? 15.342 -6.632 1.985 1.00 36.25 123 SER A O 1
ATOM 974 N N . ILE A 1 124 ? 16.370 -6.510 -0.019 1.00 42.69 124 ILE A N 1
ATOM 975 C CA . ILE A 1 124 ? 17.568 -7.327 0.256 1.00 42.69 124 ILE A CA 1
ATOM 976 C C . ILE A 1 124 ? 18.759 -6.598 -0.401 1.00 42.69 124 ILE A C 1
ATOM 978 O O . ILE A 1 124 ? 18.567 -6.009 -1.470 1.00 42.69 124 ILE A O 1
ATOM 982 N N . PRO A 1 125 ? 19.961 -6.576 0.212 1.00 39.34 125 PRO A N 1
ATOM 983 C CA . PRO A 1 125 ? 21.121 -5.881 -0.338 1.00 39.34 125 PRO A CA 1
ATOM 984 C C . PRO A 1 125 ? 21.511 -6.495 -1.682 1.00 39.34 125 PRO A C 1
ATOM 986 O O . PRO A 1 125 ? 21.627 -7.715 -1.801 1.00 39.34 125 PRO A O 1
ATOM 989 N N . SER A 1 126 ? 21.723 -5.648 -2.686 1.00 40.91 126 SER A N 1
ATOM 990 C CA . SER A 1 126 ? 22.308 -6.048 -3.958 1.00 40.91 126 SER A CA 1
ATOM 991 C C . SER A 1 126 ? 23.661 -6.723 -3.714 1.00 40.91 126 SER A C 1
ATOM 993 O O . SER A 1 126 ? 24.576 -6.135 -3.135 1.00 40.91 126 SER A O 1
ATOM 995 N N . MET A 1 127 ? 23.790 -7.972 -4.168 1.00 38.44 127 MET A N 1
ATOM 996 C CA . MET A 1 127 ? 25.101 -8.557 -4.425 1.00 38.44 127 MET A CA 1
ATOM 997 C C . MET A 1 127 ? 25.818 -7.675 -5.451 1.00 38.44 127 MET A C 1
ATOM 999 O O . MET A 1 127 ? 25.249 -7.299 -6.476 1.00 38.44 127 MET A O 1
ATOM 1003 N N . GLN A 1 128 ? 27.052 -7.309 -5.115 1.00 33.41 128 GLN A N 1
ATOM 1004 C CA . GLN A 1 128 ? 27.972 -6.581 -5.981 1.00 33.41 128 GLN A CA 1
ATOM 1005 C C . GLN A 1 128 ? 28.198 -7.348 -7.295 1.00 33.41 128 GLN A C 1
ATOM 1007 O O . GLN A 1 128 ? 28.280 -8.578 -7.252 1.00 33.41 128 GLN A O 1
ATOM 1012 N N . PRO A 1 129 ? 28.329 -6.655 -8.440 1.00 48.41 129 PRO A N 1
ATOM 1013 C CA . PRO A 1 129 ? 28.690 -7.306 -9.688 1.00 48.41 129 PRO A CA 1
ATOM 1014 C C . PRO A 1 129 ? 30.169 -7.710 -9.641 1.00 48.41 129 PRO A C 1
ATOM 1016 O O . PRO A 1 129 ? 31.028 -6.895 -9.297 1.00 48.41 129 PRO A O 1
ATOM 1019 N N . TRP A 1 130 ? 30.449 -8.962 -9.985 1.00 49.41 130 TRP A N 1
ATOM 1020 C CA . TRP A 1 130 ? 31.677 -9.328 -10.687 1.00 49.41 130 TRP A CA 1
ATOM 1021 C C . TRP A 1 130 ? 31.379 -9.316 -12.184 1.00 49.41 130 TRP A C 1
ATOM 1023 O O . TRP A 1 130 ? 30.268 -9.755 -12.561 1.00 49.41 130 TRP A O 1
#

pLDDT: mea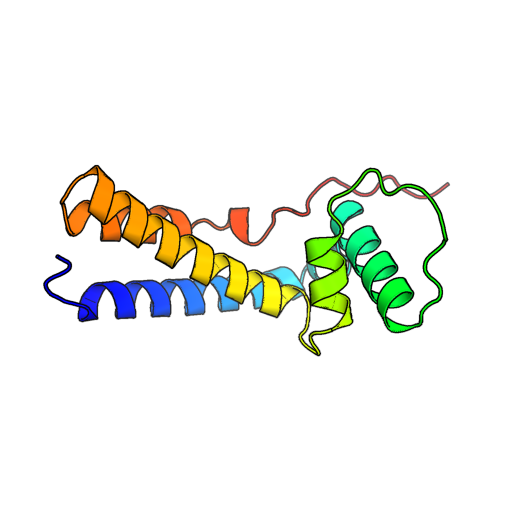n 83.87, std 16.04, range [33.41, 96.62]

Foldseek 3Di:
DQPDCVLVVVLLVVLLVLLVVLLVVLCVDPCSVPFAPVVNVLCVLLVCVLVVVDDPDDDPDDNPSSVCSNPDPDDVLVVLSVVLSVVLQVQLVVLCVVVVDNVSSSVSSNCSSNDSVSSPVGDDDDDDDD

Radius of gyration: 17.71 Å; chains: 1; bounding box: 54×34×44 Å

Secondary structure (DSSP, 8-state):
--S-HHHHHHHHHHHHHHHHHHHHHHHTSHHHHS--HHHHHHHHHHHHHHTT---SS--SS--HHHHHHHH--S-HHHHHHHHHHHHHHHHHHHHHHHS--HHHHHHHHHHHHT-GGGG-----PPPPP-